Protein AF-A6J598-F1 (afdb_monomer_lite)

InterPro domains:
  IPR000270 PB1 domain [PF00564] (19-95)
  IPR000270 PB1 domain [SM00666] (18-97)
  IPR034851 Dual specificity mitogen-activated protein kinase kinase 5, PB1 domain [cd06395] (17-107)
  IPR053793 PB1-like domain [PS51745] (18-109)

Sequence (114 aa):
MLWLALGPFRAMENQVLVIRIKIPNSGAVDWTVHSGPQLLFRDVLDVIGQVLPEATTTAFEYEDEDGDRITVRSDEEMKAMLSYYYSTVMEQQVNGQLIEPLQIFPRVTADTVV

pLDDT: mean 84.17, std 17.58, range [38.91, 97.94]

Radius of gyration: 16.23 Å; chains: 1; bounding box: 45×32×52 Å

Foldseek 3Di:
DPPDPDPCVVVCQPDWAWEWEQDVPPGIDIDTDPDPDDDFPVNVLVVVCVVCVVFRFQWKFFQAPVGDTDIDRGRVVVVVLVVRLVVVQVVCVVVVHDRDHGYMYTDTDPPPDD

Organism: Rattus norvegicus (NCBI:txid10116)

Structure (mmCIF, N/CA/C/O backbone):
data_AF-A6J598-F1
#
_entry.id   AF-A6J598-F1
#
loop_
_atom_site.group_PDB
_atom_site.id
_atom_site.type_symbol
_atom_site.label_atom_id
_atom_site.label_alt_id
_atom_site.label_comp_id
_atom_site.label_asym_id
_atom_site.label_entity_id
_atom_site.label_seq_id
_atom_site.pdbx_PDB_ins_code
_atom_site.Cartn_x
_atom_site.Cartn_y
_atom_site.Cartn_z
_atom_site.occupancy
_atom_site.B_iso_or_equiv
_atom_site.auth_seq_id
_atom_site.auth_comp_id
_atom_site.auth_asym_id
_atom_site.auth_atom_id
_atom_site.pdbx_PDB_model_num
ATOM 1 N N . MET A 1 1 ? 26.183 17.528 -30.464 1.00 38.91 1 MET A N 1
ATOM 2 C CA . MET A 1 1 ? 25.605 16.246 -30.011 1.00 38.91 1 MET A CA 1
ATOM 3 C C . MET A 1 1 ? 24.907 16.501 -28.684 1.00 38.91 1 MET A C 1
ATOM 5 O O . MET A 1 1 ? 25.561 16.526 -27.654 1.00 38.91 1 MET A O 1
ATOM 9 N N . LEU A 1 2 ? 23.617 16.838 -28.737 1.00 45.91 2 LEU A N 1
ATOM 10 C CA . LEU A 1 2 ? 22.800 17.262 -27.596 1.00 45.91 2 LEU A CA 1
ATOM 11 C C . LEU A 1 2 ? 21.689 16.215 -27.403 1.00 45.91 2 LEU A C 1
ATOM 13 O O . LEU A 1 2 ? 20.615 16.365 -27.968 1.00 45.91 2 LEU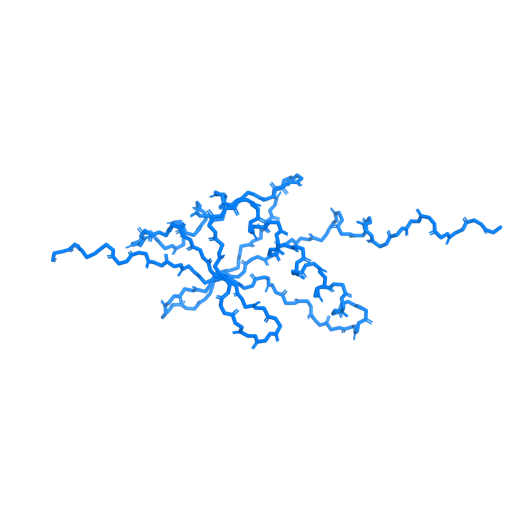 A O 1
ATOM 17 N N . TRP A 1 3 ? 21.985 15.113 -26.707 1.00 48.00 3 TRP A N 1
ATOM 18 C CA . TRP A 1 3 ? 21.060 13.976 -26.520 1.00 48.00 3 TRP A CA 1
ATOM 19 C C . TRP A 1 3 ? 21.167 13.360 -25.110 1.00 48.00 3 TRP A C 1
ATOM 21 O O . TRP A 1 3 ? 21.239 12.148 -24.971 1.00 48.00 3 TRP A O 1
ATOM 31 N N . LEU A 1 4 ? 21.218 14.171 -24.045 1.00 49.88 4 LEU A N 1
ATOM 32 C CA . LEU A 1 4 ? 21.243 13.647 -22.661 1.00 49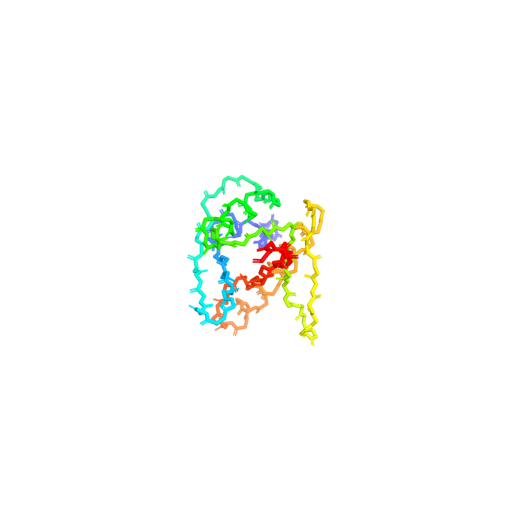.88 4 LEU A CA 1
ATOM 33 C C . LEU A 1 4 ? 20.321 14.388 -21.672 1.00 49.88 4 LEU A C 1
ATOM 35 O O . LEU A 1 4 ? 20.419 14.175 -20.472 1.00 49.88 4 LEU A O 1
ATOM 39 N N . ALA A 1 5 ? 19.404 15.240 -22.142 1.00 48.91 5 ALA A N 1
ATOM 40 C CA . ALA A 1 5 ? 18.544 16.048 -21.262 1.00 48.91 5 ALA A CA 1
ATOM 41 C C . ALA A 1 5 ? 17.094 15.536 -21.128 1.00 48.91 5 ALA A C 1
ATOM 43 O O . ALA A 1 5 ? 16.218 16.273 -20.686 1.00 48.91 5 ALA A O 1
ATOM 44 N N . LEU A 1 6 ? 16.818 14.288 -21.510 1.00 47.88 6 LEU A N 1
ATOM 45 C CA . LEU A 1 6 ? 15.541 13.623 -21.237 1.00 47.88 6 LEU A CA 1
ATOM 46 C C . LEU A 1 6 ? 15.836 12.447 -20.313 1.00 47.88 6 LEU A C 1
ATOM 48 O O . LEU A 1 6 ? 16.063 11.329 -20.763 1.00 47.88 6 LEU A O 1
ATOM 52 N N . GLY A 1 7 ? 15.934 12.744 -19.018 1.00 44.06 7 GLY A N 1
ATOM 53 C CA . GLY A 1 7 ? 16.099 11.719 -17.995 1.00 44.06 7 GLY A CA 1
ATOM 54 C C . GLY A 1 7 ? 14.944 10.702 -18.014 1.00 44.06 7 GLY A C 1
ATOM 55 O O . GLY A 1 7 ? 13.850 11.021 -18.493 1.00 44.06 7 GLY A O 1
ATOM 56 N N . PRO A 1 8 ? 15.159 9.500 -17.451 1.00 50.94 8 PRO A N 1
ATOM 57 C CA . PRO A 1 8 ? 14.169 8.416 -17.394 1.00 50.94 8 PRO A CA 1
ATOM 58 C C . PRO A 1 8 ? 12.860 8.807 -16.683 1.00 50.94 8 PRO A C 1
ATOM 60 O O . PRO A 1 8 ? 11.842 8.148 -16.862 1.00 50.94 8 PRO A O 1
ATOM 63 N N . PHE A 1 9 ? 12.842 9.933 -15.963 1.00 43.38 9 PHE A N 1
ATOM 64 C CA . PHE A 1 9 ? 11.675 10.486 -15.272 1.00 43.38 9 PHE A CA 1
ATOM 65 C C . PHE A 1 9 ? 10.433 10.689 -16.157 1.00 43.38 9 PHE A C 1
ATOM 67 O O . PHE A 1 9 ? 9.319 10.571 -15.658 1.00 43.38 9 PHE A O 1
ATOM 74 N N . ARG A 1 10 ? 10.588 10.949 -17.465 1.00 43.06 10 ARG A N 1
ATOM 75 C CA . ARG A 1 10 ? 9.438 11.080 -18.386 1.00 43.06 10 ARG A CA 1
ATOM 76 C C . ARG A 1 10 ? 8.811 9.747 -18.806 1.00 43.06 10 ARG A C 1
ATOM 78 O O . ARG A 1 10 ? 7.669 9.732 -19.248 1.00 43.06 10 ARG A O 1
ATOM 85 N N . ALA A 1 11 ? 9.528 8.629 -18.687 1.00 46.53 11 ALA A N 1
ATOM 86 C CA . ALA A 1 11 ? 8.993 7.318 -19.063 1.00 46.53 11 ALA A CA 1
ATOM 87 C C . ALA A 1 11 ? 7.963 6.793 -18.046 1.00 46.53 11 ALA A C 1
ATOM 89 O O . ALA A 1 11 ? 7.093 6.000 -18.404 1.00 46.53 11 ALA A O 1
ATOM 90 N N . MET A 1 12 ? 8.014 7.278 -16.803 1.00 52.44 12 MET A N 1
ATOM 91 C CA . MET A 1 12 ? 7.078 6.890 -15.748 1.00 52.44 12 MET A CA 1
ATOM 92 C C . MET A 1 12 ? 5.717 7.597 -15.822 1.00 52.44 12 MET A C 1
ATOM 94 O O . MET A 1 12 ? 4.790 7.151 -15.156 1.00 52.44 12 MET A O 1
ATOM 98 N N . GLU A 1 13 ? 5.543 8.635 -16.653 1.00 51.81 13 GLU A N 1
ATOM 99 C CA . GLU A 1 13 ? 4.239 9.312 -16.818 1.00 51.81 13 GLU A CA 1
ATOM 100 C C . GLU A 1 13 ? 3.149 8.388 -17.412 1.00 51.81 13 GLU A C 1
ATOM 102 O O . GLU A 1 13 ? 1.972 8.727 -17.365 1.00 51.81 13 GLU A O 1
ATOM 107 N N . ASN A 1 14 ? 3.519 7.211 -17.941 1.00 52.97 14 ASN A N 1
ATOM 108 C CA . ASN A 1 14 ? 2.595 6.220 -18.513 1.00 52.97 14 ASN A CA 1
ATOM 109 C C . ASN A 1 14 ? 2.637 4.840 -17.832 1.00 52.97 14 ASN A C 1
ATOM 111 O O . ASN A 1 14 ? 1.984 3.911 -18.315 1.00 52.97 14 ASN A O 1
ATOM 115 N N . GLN A 1 15 ? 3.393 4.658 -16.743 1.00 66.00 15 GLN A N 1
ATOM 116 C CA . GLN A 1 15 ? 3.343 3.386 -16.024 1.00 66.00 15 GLN A CA 1
ATOM 117 C C . GLN A 1 15 ? 2.124 3.341 -15.113 1.00 66.00 15 GLN A C 1
ATOM 119 O O . GLN A 1 15 ? 1.993 4.108 -14.165 1.00 66.00 15 GLN A O 1
ATOM 124 N N . VAL A 1 16 ? 1.238 2.396 -15.412 1.00 83.06 16 VAL A N 1
ATOM 125 C CA . VAL A 1 16 ? 0.078 2.096 -14.583 1.00 83.06 16 VAL A CA 1
ATOM 126 C C . VAL A 1 16 ? 0.566 1.535 -13.248 1.00 83.06 16 VAL A C 1
ATOM 128 O O . VAL A 1 16 ? 1.189 0.474 -13.204 1.00 83.06 16 VAL A O 1
ATOM 131 N N . LEU A 1 17 ? 0.281 2.247 -12.158 1.00 90.19 17 LEU A N 1
ATOM 132 C CA . LEU A 1 17 ? 0.521 1.752 -10.808 1.00 90.19 17 LEU A CA 1
ATOM 133 C C . LEU A 1 17 ? -0.539 0.698 -10.468 1.00 90.19 17 LEU A C 1
ATOM 135 O O . LEU A 1 17 ? -1.741 0.952 -10.559 1.00 90.19 17 LEU A O 1
ATOM 139 N N . VAL A 1 18 ? -0.085 -0.483 -10.056 1.00 93.94 18 VAL A N 1
ATOM 140 C CA . VAL A 1 18 ? -0.943 -1.545 -9.526 1.00 93.94 18 VAL A CA 1
ATOM 141 C C . VAL A 1 18 ? -0.583 -1.754 -8.064 1.00 93.94 18 VAL A C 1
ATOM 143 O O . VAL A 1 18 ? 0.571 -2.034 -7.744 1.00 93.94 18 VAL A O 1
ATOM 146 N N . ILE A 1 19 ? -1.575 -1.616 -7.187 1.00 95.81 19 ILE A N 1
ATOM 147 C CA . ILE A 1 19 ? -1.444 -1.842 -5.748 1.00 95.81 19 ILE A CA 1
ATOM 148 C C . ILE A 1 19 ? -2.117 -3.169 -5.409 1.00 95.81 19 ILE A C 1
ATOM 150 O O . ILE A 1 19 ? -3.307 -3.349 -5.654 1.00 95.81 19 ILE A O 1
ATOM 154 N N . ARG A 1 20 ? -1.363 -4.095 -4.824 1.00 97.50 20 ARG A N 1
ATOM 155 C CA . ARG A 1 20 ? -1.848 -5.395 -4.361 1.00 97.50 20 ARG A CA 1
ATOM 156 C C . ARG A 1 20 ? -2.164 -5.331 -2.873 1.00 97.50 20 ARG A C 1
ATOM 158 O O . ARG A 1 20 ? -1.265 -5.350 -2.034 1.00 97.50 20 ARG A O 1
ATOM 165 N N . ILE A 1 21 ? -3.447 -5.310 -2.545 1.00 97.19 21 ILE A N 1
ATOM 166 C CA . ILE A 1 21 ? -3.951 -5.282 -1.172 1.00 97.19 21 ILE A CA 1
ATOM 167 C C . ILE A 1 21 ? -4.007 -6.716 -0.648 1.00 97.19 21 ILE A C 1
ATOM 169 O O . ILE A 1 21 ? -4.776 -7.539 -1.150 1.00 97.19 21 ILE A O 1
ATOM 173 N N . LYS A 1 22 ? -3.191 -7.033 0.358 1.00 95.50 22 LYS A N 1
ATOM 174 C CA . LYS A 1 22 ? -3.156 -8.351 1.003 1.00 95.50 22 LYS A CA 1
ATOM 175 C C . LYS A 1 22 ? -4.269 -8.451 2.037 1.00 95.50 22 LYS A C 1
ATOM 177 O O . LYS A 1 22 ? -4.251 -7.757 3.047 1.00 95.50 22 LYS A O 1
ATOM 182 N N . ILE A 1 23 ? -5.232 -9.333 1.790 1.00 90.00 23 ILE A N 1
ATOM 183 C CA . ILE A 1 23 ? -6.371 -9.548 2.677 1.00 90.00 23 ILE A CA 1
ATOM 184 C C . ILE A 1 23 ? -6.026 -10.681 3.648 1.00 90.00 23 ILE A C 1
ATOM 186 O O . ILE A 1 23 ? -5.749 -11.800 3.195 1.00 90.00 23 ILE A O 1
ATOM 190 N N . PRO A 1 24 ? -6.086 -10.450 4.973 1.00 83.69 24 PRO A N 1
ATOM 191 C CA . PRO A 1 24 ? -5.883 -11.510 5.951 1.00 83.69 24 PRO A CA 1
ATOM 192 C C . PRO A 1 24 ? -6.787 -12.715 5.654 1.00 83.69 24 PRO A C 1
ATOM 194 O O . PRO A 1 24 ? -8.002 -12.581 5.515 1.00 83.69 24 PRO A O 1
ATOM 197 N N . ASN A 1 25 ? -6.187 -13.900 5.529 1.00 81.56 25 ASN A N 1
ATOM 198 C CA . ASN A 1 25 ? -6.871 -15.184 5.308 1.00 81.56 25 ASN A CA 1
ATOM 199 C C . ASN A 1 25 ? -7.713 -15.316 4.019 1.00 81.56 25 ASN A C 1
ATOM 201 O O . ASN A 1 25 ? -8.324 -16.364 3.825 1.00 81.56 25 ASN A O 1
ATOM 205 N N . SER A 1 26 ? -7.739 -14.311 3.134 1.00 83.00 26 SER A N 1
ATOM 206 C CA . SER A 1 26 ? -8.621 -14.304 1.947 1.00 83.00 26 SER A CA 1
ATOM 207 C C . SER A 1 26 ? -7.899 -14.025 0.623 1.00 83.00 26 SER A C 1
ATOM 209 O O . SER A 1 26 ? -8.539 -13.920 -0.419 1.00 83.00 26 SER A O 1
ATOM 211 N N . GLY A 1 27 ? -6.565 -13.931 0.635 1.00 91.31 27 GLY A N 1
ATOM 212 C CA . GLY A 1 27 ? -5.753 -13.751 -0.569 1.00 91.31 27 GLY A CA 1
ATOM 213 C C . GLY A 1 27 ? -5.349 -12.297 -0.805 1.00 91.31 27 GLY A C 1
ATOM 214 O O . GLY A 1 27 ? -4.878 -11.625 0.110 1.00 91.31 27 GLY A O 1
ATOM 215 N N . ALA A 1 28 ? -5.455 -11.827 -2.048 1.00 95.25 28 ALA A N 1
ATOM 216 C CA . ALA A 1 28 ? -5.073 -10.470 -2.420 1.00 95.25 28 ALA A CA 1
ATOM 217 C C . ALA A 1 28 ? -5.987 -9.904 -3.510 1.00 95.25 28 ALA A C 1
ATOM 219 O O . ALA A 1 28 ? -6.499 -10.654 -4.341 1.00 95.25 28 ALA A O 1
ATOM 220 N N . VAL A 1 29 ? -6.149 -8.583 -3.514 1.00 96.00 29 VAL A N 1
ATOM 221 C CA . VAL A 1 29 ? -6.883 -7.837 -4.542 1.00 96.00 29 VAL A CA 1
ATOM 222 C C . VAL A 1 29 ? -5.935 -6.849 -5.205 1.00 96.00 29 VAL A C 1
ATOM 224 O O . VAL A 1 29 ? -5.279 -6.069 -4.520 1.00 96.00 29 VAL A O 1
ATOM 227 N N . ASP A 1 30 ? -5.880 -6.879 -6.534 1.00 96.44 30 ASP A N 1
ATOM 228 C CA . ASP A 1 30 ? -5.071 -5.954 -7.325 1.00 96.44 30 ASP A CA 1
ATOM 229 C C . ASP A 1 30 ? -5.929 -4.758 -7.746 1.00 96.44 30 ASP A C 1
ATOM 231 O O . ASP A 1 30 ? -6.883 -4.888 -8.515 1.00 96.44 30 ASP A O 1
ATOM 235 N N . TRP A 1 31 ? -5.583 -3.581 -7.233 1.00 94.88 31 TRP A N 1
ATOM 236 C CA . TRP A 1 31 ? -6.187 -2.311 -7.598 1.00 94.88 31 TRP A CA 1
ATOM 237 C C . TRP A 1 31 ? -5.307 -1.584 -8.614 1.00 94.88 31 TRP A C 1
ATOM 239 O O . TRP A 1 31 ? -4.161 -1.227 -8.342 1.00 94.88 31 TRP A O 1
ATOM 249 N N . THR A 1 32 ? -5.855 -1.352 -9.803 1.00 93.06 32 THR A N 1
ATOM 250 C CA . THR A 1 32 ? -5.227 -0.509 -10.821 1.00 93.06 32 THR A CA 1
ATOM 251 C C . THR A 1 32 ? -5.521 0.961 -10.533 1.00 93.06 32 THR A C 1
ATOM 253 O O . THR A 1 32 ? -6.674 1.395 -10.566 1.00 93.06 32 THR A O 1
ATOM 256 N N . VAL A 1 33 ? -4.478 1.739 -10.249 1.00 90.12 33 VAL A N 1
ATOM 257 C CA . VAL A 1 33 ? -4.600 3.164 -9.937 1.00 90.12 33 VAL A CA 1
ATOM 258 C C . VAL A 1 33 ? -4.704 3.945 -11.246 1.00 90.12 33 VAL A C 1
ATOM 260 O O . VAL A 1 33 ? -3.766 3.995 -12.037 1.00 90.12 33 VAL A O 1
ATOM 263 N N . HIS A 1 34 ? -5.868 4.553 -11.472 1.00 80.06 34 HIS A N 1
ATOM 264 C CA . HIS A 1 34 ? -6.159 5.371 -12.657 1.00 80.06 34 HIS A CA 1
ATOM 265 C C . HIS A 1 34 ? -6.080 6.883 -12.390 1.00 80.06 34 HIS A C 1
ATOM 267 O O . HIS A 1 34 ? -6.359 7.681 -13.285 1.00 80.06 34 HIS A O 1
ATOM 273 N N . SER A 1 35 ? -5.771 7.285 -11.156 1.00 60.97 35 SER A N 1
ATOM 274 C CA . SER A 1 35 ? -5.829 8.681 -10.725 1.00 60.97 35 SER A CA 1
ATOM 275 C C . SER A 1 35 ? -4.794 9.556 -11.439 1.00 60.97 35 SER A C 1
ATOM 277 O O . SER A 1 35 ? -3.710 9.097 -11.790 1.00 60.97 35 SER A O 1
ATOM 279 N N . GLY A 1 36 ? -5.150 10.833 -11.634 1.00 59.19 36 GLY A N 1
ATOM 280 C CA . GLY A 1 36 ? -4.259 11.895 -12.114 1.00 59.19 36 GLY A CA 1
ATOM 281 C C . GLY A 1 36 ? -3.087 12.180 -11.154 1.00 59.19 36 GLY A C 1
ATOM 282 O O . GLY A 1 36 ? -2.755 11.337 -10.330 1.00 59.19 36 GLY A O 1
ATOM 283 N N . PRO A 1 37 ? -2.443 13.360 -11.214 1.00 57.94 37 PRO A N 1
ATOM 284 C CA . PRO A 1 37 ? -1.022 13.544 -10.878 1.00 57.94 37 PRO A CA 1
ATOM 285 C C . PRO A 1 37 ? -0.559 13.204 -9.445 1.00 57.94 37 PRO A C 1
ATOM 287 O O . PRO A 1 37 ? 0.643 13.258 -9.197 1.00 57.94 37 PRO A O 1
ATOM 290 N N . GLN A 1 38 ? -1.440 12.852 -8.502 1.00 77.75 38 GLN A N 1
ATOM 291 C CA . GLN A 1 38 ? -1.027 12.411 -7.171 1.00 77.75 38 GLN A CA 1
ATOM 292 C C . GLN A 1 38 ? -2.047 11.458 -6.526 1.00 77.75 38 GLN A C 1
ATOM 294 O O . GLN A 1 38 ? -3.206 11.820 -6.348 1.00 77.75 38 GLN A O 1
ATOM 299 N N . LEU A 1 39 ? -1.596 10.258 -6.146 1.00 89.75 39 LEU A N 1
ATOM 300 C CA . LEU A 1 39 ? -2.337 9.329 -5.287 1.00 89.75 39 LEU A CA 1
ATOM 301 C C . LEU A 1 39 ? -2.228 9.797 -3.829 1.00 89.75 39 LEU A C 1
ATOM 303 O O . LEU A 1 39 ? -1.111 9.972 -3.332 1.00 89.75 39 LEU A O 1
ATOM 307 N N . LEU A 1 40 ? -3.361 9.991 -3.152 1.00 93.56 40 LEU A N 1
ATOM 308 C CA . LEU A 1 40 ? -3.398 10.425 -1.754 1.00 93.56 40 LEU A CA 1
ATOM 309 C C . LEU A 1 40 ? -3.512 9.235 -0.800 1.00 93.56 40 LEU A C 1
ATOM 311 O O . LEU A 1 40 ? -4.039 8.176 -1.147 1.00 93.56 40 LEU A O 1
ATOM 315 N N . PHE A 1 41 ? -3.075 9.429 0.445 1.00 96.00 41 PHE A N 1
ATOM 316 C CA . PHE A 1 41 ? -3.224 8.432 1.510 1.00 96.00 41 PHE A CA 1
ATOM 317 C C . PHE A 1 41 ? -4.690 8.033 1.711 1.00 96.00 41 PHE A C 1
ATOM 319 O O . PHE A 1 41 ? -5.013 6.853 1.868 1.00 96.00 41 PHE A O 1
ATOM 326 N N . ARG A 1 42 ? -5.592 9.021 1.665 1.00 94.94 42 ARG A N 1
ATOM 327 C CA . ARG A 1 42 ? -7.022 8.793 1.868 1.00 94.94 42 ARG A CA 1
ATOM 328 C C . ARG A 1 42 ? -7.640 7.919 0.777 1.00 94.94 42 ARG A C 1
ATOM 330 O O . ARG A 1 42 ? -8.447 7.059 1.115 1.00 94.94 42 ARG A O 1
ATOM 337 N N . ASP A 1 43 ? -7.212 8.079 -0.475 1.00 94.12 43 ASP A N 1
ATOM 338 C CA . ASP A 1 43 ? -7.709 7.275 -1.598 1.00 94.12 43 ASP A CA 1
ATOM 339 C C . ASP A 1 43 ? -7.440 5.783 -1.360 1.00 94.12 43 ASP A C 1
ATOM 341 O O . ASP A 1 43 ? -8.305 4.938 -1.587 1.00 94.12 43 ASP A O 1
ATOM 345 N N . VAL A 1 44 ? -6.251 5.455 -0.840 1.00 95.38 44 VAL A N 1
ATOM 346 C CA . VAL A 1 44 ? -5.881 4.074 -0.508 1.00 95.38 44 VAL A CA 1
ATOM 347 C C . VAL A 1 44 ? -6.761 3.529 0.617 1.00 95.38 44 VAL A C 1
ATOM 349 O O . VAL A 1 44 ? -7.256 2.409 0.508 1.00 95.38 44 VAL A O 1
ATOM 352 N N . LEU A 1 45 ? -7.006 4.310 1.676 1.00 95.62 45 LEU A N 1
ATOM 353 C CA . LEU A 1 45 ? -7.904 3.892 2.759 1.00 95.62 45 LEU A CA 1
ATOM 354 C C . LEU A 1 45 ? -9.339 3.660 2.272 1.00 95.62 45 LEU A C 1
ATOM 356 O O . LEU A 1 45 ? -9.966 2.690 2.693 1.00 95.62 45 LEU A O 1
ATOM 360 N N . ASP A 1 46 ? -9.851 4.511 1.382 1.00 94.69 46 ASP A N 1
ATOM 361 C CA . ASP A 1 46 ? -11.208 4.379 0.846 1.00 94.69 46 ASP A CA 1
ATOM 362 C C . ASP A 1 46 ? -11.354 3.118 -0.025 1.00 94.69 46 ASP A C 1
ATOM 364 O O . ASP A 1 46 ? -12.403 2.468 0.005 1.00 94.69 46 ASP A O 1
ATOM 368 N N . VAL A 1 47 ? -10.308 2.719 -0.759 1.00 95.38 47 VAL A N 1
ATOM 369 C CA . VAL A 1 47 ? -10.289 1.440 -1.490 1.00 95.38 47 VAL A CA 1
ATOM 370 C C . VAL A 1 47 ? -10.145 0.257 -0.539 1.00 95.38 47 VAL A C 1
ATOM 372 O O . VAL A 1 47 ? -10.872 -0.726 -0.682 1.00 95.38 47 VAL A O 1
ATOM 375 N N . ILE A 1 48 ? -9.267 0.340 0.466 1.00 95.12 48 ILE A N 1
ATOM 376 C CA . ILE A 1 48 ? -9.150 -0.718 1.478 1.00 95.12 48 ILE A CA 1
ATOM 377 C C . ILE A 1 48 ? -10.493 -0.932 2.182 1.00 95.12 48 ILE A C 1
ATOM 379 O O . ILE A 1 48 ? -10.896 -2.078 2.342 1.00 95.12 48 ILE A O 1
ATOM 383 N N . GLY A 1 49 ? -11.218 0.129 2.543 1.00 93.50 49 GLY A N 1
ATOM 384 C CA . GLY A 1 49 ? -12.536 0.020 3.177 1.00 93.50 49 GLY A CA 1
ATOM 385 C C . GLY A 1 49 ? -13.594 -0.659 2.299 1.00 93.50 49 GLY A C 1
ATOM 386 O O . GLY A 1 49 ? -14.507 -1.289 2.820 1.00 93.50 49 GLY A O 1
ATOM 387 N N . GLN A 1 50 ? -13.462 -0.595 0.971 1.00 93.38 50 GLN A N 1
ATOM 388 C CA . GLN A 1 50 ? -14.321 -1.348 0.046 1.00 93.38 50 GLN A CA 1
ATOM 389 C C . GLN A 1 50 ? -13.935 -2.830 -0.027 1.00 93.38 50 GLN A C 1
ATOM 391 O O . GLN A 1 50 ? -14.801 -3.687 -0.189 1.00 93.38 50 GLN A O 1
ATOM 396 N N . VAL A 1 51 ? -12.639 -3.133 0.083 1.00 92.38 51 VAL A N 1
ATOM 397 C CA . VAL A 1 51 ? -12.099 -4.503 0.047 1.00 92.38 51 VAL A CA 1
ATOM 398 C C . VAL A 1 51 ? -12.287 -5.228 1.386 1.00 92.38 51 VAL A C 1
ATOM 400 O O . VAL A 1 51 ? -12.484 -6.441 1.415 1.00 92.38 51 VAL A O 1
ATOM 403 N N . LEU A 1 52 ? -12.246 -4.488 2.492 1.00 90.94 52 LEU A N 1
ATOM 404 C CA . LEU A 1 52 ? -12.390 -4.955 3.868 1.00 90.94 52 LEU A CA 1
ATOM 405 C C . LEU A 1 52 ? -13.540 -4.205 4.573 1.00 90.94 52 LEU A C 1
ATOM 407 O O . LEU A 1 52 ? -13.289 -3.458 5.516 1.00 90.94 52 LEU A O 1
ATOM 411 N N . PRO A 1 53 ? -14.804 -4.399 4.152 1.00 89.19 53 PRO A N 1
ATOM 412 C CA . PRO A 1 53 ? -15.939 -3.648 4.700 1.00 89.19 53 PRO A CA 1
ATOM 413 C C . PRO A 1 53 ? -16.226 -3.965 6.175 1.00 89.19 53 PRO A C 1
ATOM 415 O O . PRO A 1 53 ? -16.755 -3.125 6.895 1.00 89.19 53 PRO A O 1
ATOM 418 N N . GLU A 1 54 ? -15.840 -5.157 6.635 1.00 87.31 54 GLU A N 1
ATOM 419 C CA . GLU A 1 54 ? -16.043 -5.626 8.013 1.00 87.31 54 GLU A CA 1
ATOM 420 C C . GLU A 1 54 ? -14.960 -5.129 8.990 1.00 87.31 54 GLU A C 1
ATOM 422 O O . GLU A 1 54 ? -14.958 -5.505 10.160 1.00 87.31 54 GLU A O 1
ATOM 427 N N . ALA A 1 55 ? -13.997 -4.332 8.518 1.00 85.44 55 ALA A N 1
ATOM 428 C CA . ALA A 1 55 ? -12.849 -3.910 9.306 1.00 85.44 55 ALA A CA 1
ATOM 429 C C . ALA A 1 55 ? -12.542 -2.423 9.120 1.00 85.44 55 ALA A C 1
ATOM 431 O O . ALA A 1 55 ? -12.318 -1.936 8.011 1.00 85.44 55 ALA A O 1
ATOM 432 N N . THR A 1 56 ? -12.414 -1.703 10.232 1.00 88.38 56 THR A N 1
ATOM 433 C CA . THR A 1 56 ? -11.892 -0.338 10.207 1.00 88.38 56 THR A CA 1
ATOM 434 C C . THR A 1 56 ? -10.388 -0.375 9.929 1.00 88.38 56 THR A C 1
ATOM 436 O O . THR A 1 56 ? -9.615 -0.969 10.684 1.00 88.38 56 THR A O 1
ATOM 439 N N . THR A 1 57 ? -9.950 0.277 8.849 1.00 91.94 57 THR A N 1
ATOM 440 C CA . THR A 1 57 ? -8.525 0.456 8.534 1.00 91.94 57 THR A CA 1
ATOM 441 C C . THR A 1 57 ? -8.160 1.933 8.617 1.00 91.94 57 THR A C 1
ATOM 443 O O . THR A 1 57 ? -8.732 2.765 7.918 1.00 91.94 57 THR A O 1
ATOM 446 N N . THR A 1 58 ? -7.191 2.264 9.472 1.00 94.44 58 THR A N 1
ATOM 447 C CA . THR A 1 58 ? -6.697 3.645 9.663 1.00 94.44 58 THR A CA 1
ATOM 448 C C . THR A 1 58 ? -5.255 3.841 9.198 1.00 94.44 58 THR A C 1
ATOM 450 O O . THR A 1 58 ? -4.760 4.964 9.176 1.00 94.44 58 THR A O 1
ATOM 453 N N . ALA A 1 59 ? -4.576 2.754 8.839 1.00 96.38 59 ALA A N 1
ATOM 454 C CA . ALA A 1 59 ? -3.209 2.725 8.342 1.00 96.38 59 ALA A CA 1
ATOM 455 C C . ALA A 1 59 ? -2.990 1.433 7.546 1.00 96.38 59 ALA A C 1
ATOM 457 O O . ALA A 1 59 ? -3.763 0.481 7.661 1.00 96.38 59 ALA A O 1
ATOM 458 N N . PHE A 1 60 ? -1.911 1.362 6.786 1.00 97.44 60 PHE A N 1
ATOM 459 C CA . PHE A 1 60 ? -1.471 0.130 6.131 1.00 97.44 60 PHE A CA 1
ATOM 460 C C . PHE A 1 60 ? 0.051 0.065 6.135 1.00 97.44 60 PHE A C 1
ATOM 462 O O . PHE A 1 60 ? 0.715 1.037 6.485 1.00 97.44 60 PHE A O 1
ATOM 469 N N . GLU A 1 61 ? 0.598 -1.092 5.801 1.00 97.94 61 GLU A N 1
ATOM 470 C CA . GLU A 1 61 ? 2.036 -1.341 5.772 1.00 97.94 61 GLU A CA 1
ATOM 471 C C . GLU A 1 61 ? 2.486 -1.767 4.375 1.00 97.94 61 GLU A C 1
ATOM 473 O O . GLU A 1 61 ? 1.686 -2.305 3.610 1.00 97.94 61 GLU A O 1
ATOM 478 N N . TYR A 1 62 ? 3.762 -1.559 4.065 1.00 97.69 62 TYR A N 1
ATOM 479 C CA . TYR A 1 62 ? 4.466 -2.163 2.930 1.00 97.69 62 TYR A CA 1
ATOM 480 C C . TYR A 1 62 ? 5.754 -2.836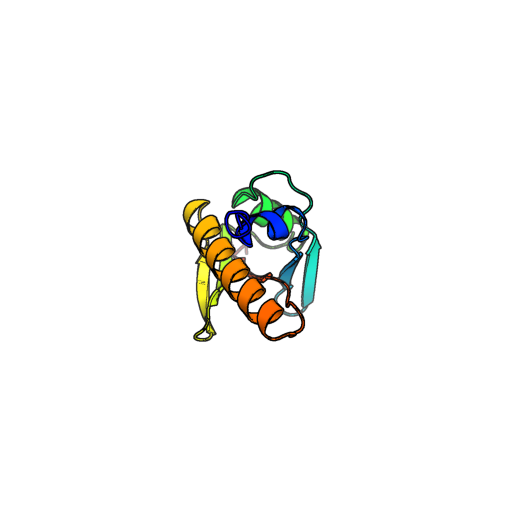 3.429 1.00 97.69 62 TYR A C 1
ATOM 482 O O . TYR A 1 62 ? 6.138 -2.634 4.581 1.00 97.69 62 TYR A O 1
ATOM 490 N N . GLU A 1 63 ? 6.363 -3.684 2.600 1.00 96.81 63 GLU A N 1
ATOM 491 C CA . GLU A 1 63 ? 7.690 -4.263 2.871 1.00 96.81 63 GLU A CA 1
ATOM 492 C C . GLU A 1 63 ? 8.755 -3.413 2.185 1.00 96.81 63 GLU A C 1
ATOM 494 O O . GLU A 1 63 ? 8.582 -3.045 1.019 1.00 96.81 63 GLU A O 1
ATOM 499 N N . ASP A 1 64 ? 9.823 -3.088 2.906 1.00 94.06 64 ASP A N 1
ATOM 500 C CA . ASP A 1 64 ? 11.023 -2.488 2.328 1.00 94.06 64 ASP A CA 1
ATOM 501 C C . ASP A 1 64 ? 12.016 -3.558 1.824 1.00 94.06 64 ASP A C 1
ATOM 503 O O . ASP A 1 64 ? 11.674 -4.733 1.672 1.00 94.06 64 ASP A O 1
ATOM 507 N N . GLU A 1 65 ? 13.249 -3.147 1.512 1.00 91.25 65 GLU A N 1
ATOM 508 C CA . GLU A 1 65 ? 14.287 -4.036 0.971 1.00 91.25 65 GLU A CA 1
ATOM 509 C C . GLU A 1 65 ? 14.787 -5.096 1.963 1.00 91.25 65 GLU A C 1
ATOM 511 O O . GLU A 1 65 ? 15.226 -6.167 1.538 1.00 91.25 65 GLU A O 1
ATOM 516 N N . ASP A 1 66 ? 14.671 -4.826 3.264 1.00 94.69 66 ASP A N 1
ATOM 517 C CA . ASP A 1 66 ? 15.053 -5.745 4.337 1.00 94.69 66 ASP A CA 1
ATOM 518 C C . ASP A 1 66 ? 13.887 -6.675 4.736 1.00 94.69 66 ASP A C 1
ATOM 520 O O . ASP A 1 66 ? 14.069 -7.635 5.494 1.00 94.69 66 ASP A O 1
ATOM 524 N N . GLY A 1 67 ? 12.692 -6.437 4.181 1.00 93.19 67 GLY A N 1
ATOM 525 C CA . GLY A 1 67 ? 11.460 -7.157 4.502 1.00 93.19 67 GLY A CA 1
ATOM 526 C C . GLY A 1 67 ? 10.740 -6.611 5.738 1.00 93.19 67 GLY A C 1
ATOM 527 O O . GLY A 1 67 ? 9.843 -7.278 6.269 1.00 93.19 67 GLY A O 1
ATOM 528 N N . ASP A 1 68 ? 11.102 -5.411 6.198 1.00 96.50 68 ASP A N 1
ATOM 529 C CA . ASP A 1 68 ? 10.493 -4.774 7.358 1.00 96.50 68 ASP A CA 1
ATOM 530 C C . ASP A 1 68 ? 9.134 -4.154 7.008 1.00 96.50 68 ASP A C 1
ATOM 532 O O . ASP A 1 68 ? 8.907 -3.581 5.941 1.00 96.50 68 ASP A O 1
ATOM 536 N N . ARG A 1 69 ? 8.186 -4.269 7.948 1.00 96.00 69 ARG A N 1
ATOM 537 C CA . ARG A 1 69 ? 6.836 -3.703 7.826 1.00 96.00 69 ARG A CA 1
ATOM 538 C C . ARG A 1 69 ? 6.860 -2.207 8.126 1.00 96.00 69 ARG A C 1
ATOM 540 O O . ARG A 1 69 ? 6.790 -1.803 9.289 1.00 96.00 69 ARG A O 1
ATOM 547 N N . ILE A 1 70 ? 6.870 -1.377 7.089 1.00 97.69 70 ILE A N 1
ATOM 548 C CA . ILE A 1 70 ? 6.829 0.081 7.236 1.00 97.69 70 ILE A CA 1
ATOM 549 C C . ILE A 1 70 ? 5.382 0.570 7.191 1.00 97.69 70 ILE A C 1
ATOM 551 O O . ILE A 1 70 ? 4.670 0.358 6.212 1.00 97.69 70 ILE A O 1
ATOM 555 N N . THR A 1 71 ? 4.928 1.231 8.260 1.00 97.56 71 THR A N 1
ATOM 556 C CA . THR A 1 71 ? 3.556 1.758 8.350 1.00 97.56 71 THR A CA 1
ATOM 557 C C . THR A 1 71 ? 3.410 3.100 7.627 1.00 97.56 71 THR A C 1
ATOM 559 O O . THR A 1 71 ? 4.232 3.993 7.795 1.00 97.56 71 THR A O 1
ATOM 562 N N . VAL A 1 72 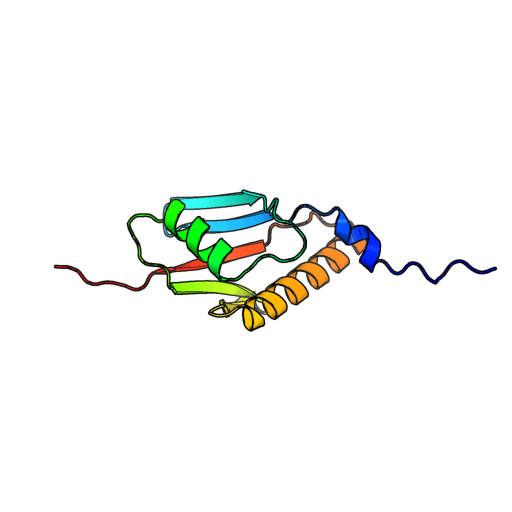? 2.299 3.271 6.912 1.00 97.94 72 VAL A N 1
ATOM 563 C CA . VAL A 1 72 ? 1.859 4.511 6.266 1.00 97.94 72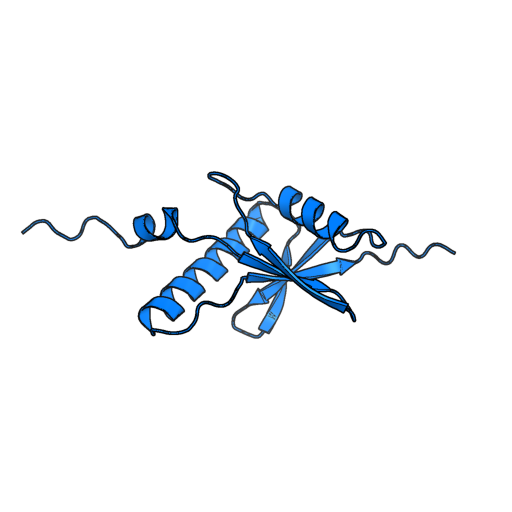 VAL A CA 1
ATOM 564 C C . VAL A 1 72 ? 0.586 5.022 6.949 1.00 97.94 72 VAL A C 1
ATOM 566 O O . VAL A 1 72 ? -0.407 4.296 7.073 1.00 97.94 72 VAL A O 1
ATOM 569 N N . ARG A 1 73 ? 0.618 6.278 7.406 1.00 97.44 73 ARG A N 1
ATOM 570 C CA . ARG A 1 73 ? -0.465 6.981 8.121 1.00 97.44 73 ARG A CA 1
ATOM 571 C C . ARG A 1 73 ? -0.750 8.383 7.563 1.00 97.44 73 ARG A C 1
ATOM 573 O O . ARG A 1 73 ? -1.613 9.080 8.098 1.00 97.44 73 ARG A O 1
ATOM 580 N N . SER A 1 74 ? -0.015 8.824 6.543 1.00 97.06 74 SER A N 1
ATOM 581 C CA . SER A 1 74 ? -0.051 10.195 6.026 1.00 97.06 74 SER A CA 1
ATOM 582 C C . SER A 1 74 ? 0.376 10.286 4.558 1.00 97.06 74 SER A C 1
ATOM 584 O O . SER A 1 74 ? 1.003 9.377 4.011 1.00 97.06 74 SER A O 1
ATOM 586 N N . ASP A 1 75 ? 0.084 11.423 3.918 1.00 96.00 75 ASP A N 1
ATOM 587 C CA . ASP A 1 75 ? 0.529 11.710 2.547 1.00 96.00 75 ASP A CA 1
ATOM 588 C C . ASP A 1 75 ? 2.056 11.851 2.417 1.00 96.00 75 ASP A C 1
ATOM 590 O O . ASP A 1 75 ? 2.612 11.670 1.334 1.00 96.00 75 ASP A O 1
ATOM 594 N N . GLU A 1 76 ? 2.755 12.184 3.503 1.00 96.31 76 GLU A N 1
ATOM 595 C CA . GLU A 1 76 ? 4.218 12.240 3.516 1.00 96.31 76 GLU A CA 1
ATOM 596 C C . GLU A 1 76 ? 4.819 10.832 3.453 1.00 96.31 76 GLU A C 1
ATOM 598 O O . GLU A 1 76 ? 5.658 10.551 2.596 1.00 96.31 76 GLU A O 1
ATOM 603 N N . GLU A 1 77 ? 4.310 9.914 4.275 1.00 97.19 77 GLU A N 1
ATOM 604 C CA . GLU A 1 77 ? 4.710 8.503 4.245 1.00 97.19 77 GLU A CA 1
ATOM 605 C C . GLU A 1 77 ? 4.289 7.825 2.930 1.00 97.19 77 GLU A C 1
ATOM 607 O O . GLU A 1 77 ? 5.023 6.986 2.410 1.00 97.19 77 GLU A O 1
ATOM 612 N N . MET A 1 78 ? 3.167 8.239 2.326 1.00 95.19 78 MET A N 1
ATOM 613 C CA . MET A 1 78 ? 2.786 7.816 0.972 1.00 95.19 78 MET A CA 1
ATOM 614 C C . MET A 1 78 ? 3.833 8.190 -0.071 1.00 95.19 78 MET A C 1
ATOM 616 O O . MET A 1 78 ? 4.189 7.367 -0.913 1.00 95.19 78 MET A O 1
ATOM 620 N N . LYS A 1 79 ? 4.341 9.428 -0.032 1.00 93.12 79 LYS A N 1
ATOM 621 C CA . LYS A 1 79 ? 5.396 9.866 -0.955 1.00 93.12 79 LYS A CA 1
ATOM 622 C C . LYS A 1 79 ? 6.667 9.051 -0.762 1.00 93.12 79 LYS A C 1
ATOM 624 O O . LYS A 1 79 ? 7.291 8.695 -1.760 1.00 93.12 79 LYS A O 1
ATOM 629 N N . ALA A 1 80 ? 7.030 8.742 0.483 1.00 94.31 80 ALA A N 1
ATOM 630 C CA . ALA A 1 80 ? 8.179 7.893 0.780 1.00 94.31 80 ALA A CA 1
ATOM 631 C C . ALA A 1 80 ? 7.994 6.479 0.199 1.00 94.31 80 ALA A C 1
ATOM 633 O O . ALA A 1 80 ? 8.842 6.028 -0.569 1.00 94.31 80 ALA A O 1
ATOM 634 N N . MET A 1 81 ? 6.847 5.841 0.457 1.00 95.69 81 MET A N 1
ATOM 635 C CA . MET A 1 81 ? 6.510 4.516 -0.079 1.00 95.69 81 MET A CA 1
ATOM 636 C C . MET A 1 81 ? 6.525 4.486 -1.614 1.00 95.69 81 MET A C 1
ATOM 638 O O . MET A 1 81 ? 7.113 3.591 -2.216 1.00 95.69 81 MET A O 1
ATOM 642 N N . LEU A 1 82 ? 5.901 5.472 -2.268 1.00 93.12 82 LEU A N 1
ATOM 643 C CA . LEU A 1 82 ? 5.877 5.549 -3.731 1.00 93.12 82 LEU A CA 1
ATOM 644 C C . LEU A 1 82 ? 7.276 5.793 -4.309 1.00 93.12 82 LEU A C 1
ATOM 646 O O . LEU A 1 82 ? 7.626 5.198 -5.323 1.00 93.12 82 LEU A O 1
ATOM 650 N N . SER A 1 83 ? 8.088 6.636 -3.664 1.00 92.50 83 SER A N 1
ATOM 651 C CA . SER A 1 83 ? 9.468 6.899 -4.099 1.00 92.50 83 SER A CA 1
ATOM 652 C C . SER A 1 83 ? 10.338 5.645 -4.010 1.00 92.50 83 SER A C 1
ATOM 654 O O . SER A 1 83 ? 11.109 5.374 -4.933 1.00 92.50 83 SER A O 1
ATOM 656 N N . TYR A 1 84 ? 10.176 4.864 -2.937 1.00 94.25 84 TYR A N 1
ATOM 657 C CA . TYR A 1 84 ? 10.802 3.552 -2.790 1.00 94.25 84 TYR A CA 1
ATOM 658 C C . TYR A 1 84 ? 10.363 2.609 -3.917 1.00 94.25 84 TYR A C 1
ATOM 660 O O . TYR A 1 84 ? 11.199 2.180 -4.710 1.00 94.25 84 TYR A O 1
ATOM 668 N N . TYR A 1 85 ? 9.052 2.396 -4.076 1.00 93.31 85 TYR A N 1
ATOM 669 C CA . TYR A 1 85 ? 8.501 1.498 -5.094 1.00 93.31 85 TYR A CA 1
ATOM 670 C C . TYR A 1 85 ? 9.003 1.834 -6.499 1.00 93.31 85 TYR A C 1
ATOM 672 O O . TYR A 1 85 ? 9.467 0.961 -7.226 1.00 93.31 85 TYR A O 1
ATOM 680 N N . TYR A 1 86 ? 8.959 3.108 -6.891 1.00 91.38 86 TYR A N 1
ATOM 681 C CA . TYR A 1 86 ? 9.415 3.511 -8.215 1.00 91.38 86 TYR A CA 1
ATOM 682 C C . TYR A 1 86 ? 10.916 3.319 -8.429 1.00 91.38 86 TYR A C 1
ATOM 684 O O . TYR A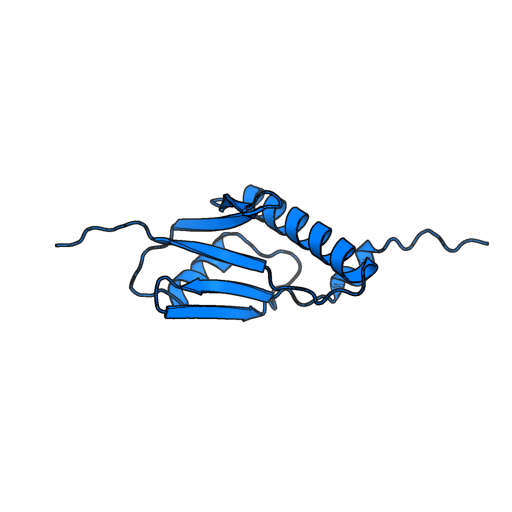 1 86 ? 11.325 2.985 -9.541 1.00 91.38 86 TYR A O 1
ATOM 692 N N . SER A 1 87 ? 11.729 3.489 -7.385 1.00 90.94 87 SER A N 1
ATOM 693 C CA . SER A 1 87 ? 13.162 3.190 -7.461 1.00 90.94 87 SER A CA 1
ATOM 694 C C . SER A 1 87 ? 13.383 1.697 -7.722 1.00 90.94 87 SER A C 1
ATOM 696 O O . SER A 1 87 ? 14.087 1.344 -8.668 1.00 90.94 87 SER A O 1
ATOM 698 N N . THR A 1 88 ? 12.674 0.829 -6.994 1.00 91.25 88 THR A N 1
ATOM 699 C CA . THR A 1 88 ? 12.697 -0.627 -7.207 1.00 91.25 88 THR A CA 1
ATOM 700 C C . THR A 1 88 ? 12.226 -1.014 -8.612 1.00 91.25 88 THR A C 1
ATOM 702 O O . THR A 1 88 ? 12.865 -1.826 -9.279 1.00 91.25 88 THR A O 1
ATOM 705 N N . VAL A 1 89 ? 11.144 -0.405 -9.112 1.00 90.44 89 VAL A N 1
ATOM 706 C CA . VAL A 1 89 ? 10.640 -0.650 -10.475 1.00 90.44 89 VAL A CA 1
ATOM 707 C C . VAL A 1 89 ? 11.690 -0.286 -11.524 1.00 90.44 89 VAL A C 1
ATOM 709 O O . VAL A 1 89 ? 11.887 -1.050 -12.470 1.00 90.44 89 VAL A O 1
ATOM 712 N N . MET A 1 90 ? 12.379 0.850 -11.376 1.00 90.00 90 MET A N 1
ATOM 713 C CA . MET A 1 90 ? 13.437 1.236 -12.315 1.00 90.00 90 MET A CA 1
ATOM 714 C C . MET A 1 90 ? 14.578 0.213 -12.338 1.00 90.00 90 MET A C 1
ATOM 716 O O . MET A 1 90 ? 15.048 -0.151 -13.416 1.00 90.00 90 MET A O 1
ATOM 720 N N . GLU A 1 91 ? 15.002 -0.291 -11.180 1.00 91.00 91 GLU A N 1
ATOM 721 C CA . GLU A 1 91 ? 16.034 -1.331 -11.099 1.00 91.00 91 GLU A CA 1
ATOM 722 C C . GLU A 1 91 ? 15.581 -2.640 -11.756 1.00 91.00 91 GLU A C 1
ATOM 724 O O . GLU A 1 91 ? 16.310 -3.209 -12.574 1.00 91.00 91 GLU A O 1
ATOM 729 N N . GLN A 1 92 ? 14.352 -3.083 -11.478 1.00 89.56 92 GLN A N 1
ATOM 730 C CA . GLN A 1 92 ? 13.769 -4.275 -12.097 1.00 89.56 92 GLN A CA 1
ATOM 731 C C . GLN A 1 92 ? 13.693 -4.140 -13.626 1.00 89.56 92 GLN A C 1
ATOM 733 O O . GLN A 1 92 ? 14.043 -5.078 -14.344 1.00 89.56 92 GLN A O 1
ATOM 738 N N . GLN A 1 93 ? 13.311 -2.966 -14.143 1.00 88.38 93 GLN A N 1
ATOM 739 C CA . GLN A 1 93 ? 13.283 -2.695 -15.585 1.00 88.38 93 GLN A CA 1
ATOM 740 C C . GLN A 1 93 ? 14.669 -2.783 -16.222 1.00 88.38 93 GLN A C 1
ATOM 742 O O . GLN A 1 93 ? 14.823 -3.427 -17.262 1.00 88.38 93 GLN A O 1
ATOM 747 N N . VAL A 1 94 ? 15.675 -2.155 -15.607 1.00 91.75 94 VAL A N 1
ATOM 748 C CA . VAL A 1 94 ? 17.064 -2.193 -16.095 1.00 91.75 94 VAL A CA 1
ATOM 749 C C . VAL A 1 94 ? 17.594 -3.628 -16.113 1.00 91.75 94 VAL A C 1
ATOM 751 O O . VAL A 1 94 ? 18.298 -4.013 -17.047 1.00 91.75 94 VAL A O 1
ATOM 754 N N . ASN A 1 95 ? 17.195 -4.437 -15.134 1.00 92.44 95 ASN A N 1
ATOM 755 C CA . ASN A 1 95 ? 17.580 -5.841 -15.022 1.00 92.44 95 ASN A CA 1
ATOM 756 C C . ASN A 1 95 ? 16.727 -6.793 -15.887 1.00 92.44 95 ASN A C 1
ATOM 758 O O . ASN A 1 95 ? 16.968 -8.001 -15.875 1.00 92.44 95 ASN A O 1
ATOM 762 N N . GLY A 1 96 ? 15.734 -6.287 -16.631 1.00 91.38 96 GLY A N 1
ATOM 763 C CA . GLY A 1 96 ? 14.823 -7.105 -17.441 1.00 91.38 96 GLY A CA 1
ATOM 764 C C . GLY A 1 96 ? 13.931 -8.041 -16.617 1.00 91.38 96 GLY A C 1
ATOM 765 O O . GLY A 1 96 ? 13.494 -9.079 -17.117 1.00 91.38 96 GLY A O 1
ATOM 766 N N . GLN A 1 97 ? 13.696 -7.705 -15.349 1.00 92.06 97 GLN A N 1
ATOM 767 C CA . GLN A 1 97 ? 12.857 -8.462 -14.428 1.00 92.06 97 GLN A CA 1
ATOM 768 C C . GLN A 1 97 ? 11.376 -8.117 -14.620 1.00 92.06 97 GLN A C 1
ATOM 770 O O . GLN A 1 97 ? 11.012 -7.054 -15.129 1.00 92.06 97 GLN A O 1
ATOM 775 N N . LEU A 1 98 ? 10.507 -9.040 -14.206 1.00 90.31 98 LEU A N 1
ATOM 776 C CA . LEU A 1 98 ? 9.075 -8.779 -14.139 1.00 90.31 98 LEU A CA 1
ATOM 777 C C . LEU A 1 98 ? 8.806 -7.730 -13.056 1.00 90.31 98 LEU A C 1
ATOM 779 O O . LEU A 1 98 ? 9.279 -7.879 -11.934 1.00 90.31 98 LEU A O 1
ATOM 783 N N . ILE A 1 99 ? 8.019 -6.708 -13.393 1.00 90.56 99 ILE A N 1
ATOM 784 C CA . ILE A 1 99 ? 7.619 -5.677 -12.436 1.00 90.56 99 ILE A CA 1
ATOM 785 C C . ILE A 1 99 ? 6.527 -6.224 -11.530 1.00 90.56 99 ILE A C 1
ATOM 787 O O . ILE A 1 99 ? 5.449 -6.601 -11.999 1.00 90.56 99 ILE A O 1
ATOM 791 N N . GLU A 1 100 ? 6.809 -6.261 -10.235 1.00 92.56 100 GLU A N 1
ATOM 792 C CA . GLU A 1 100 ? 5.840 -6.687 -9.234 1.00 92.56 100 GLU A CA 1
ATOM 793 C C . GLU A 1 100 ? 4.946 -5.519 -8.797 1.00 92.56 100 GLU A C 1
ATOM 795 O O . GLU A 1 100 ? 5.405 -4.379 -8.743 1.00 92.56 100 GLU A O 1
ATOM 800 N N . PRO A 1 101 ? 3.661 -5.767 -8.482 1.00 94.75 101 PRO A N 1
ATOM 801 C CA . PRO A 1 101 ? 2.778 -4.726 -7.971 1.00 94.75 101 PRO A CA 1
ATOM 802 C C . PRO A 1 101 ? 3.192 -4.295 -6.562 1.00 94.75 101 PRO A C 1
ATOM 804 O O . PRO A 1 101 ? 3.670 -5.112 -5.771 1.00 94.75 101 PRO A O 1
ATOM 807 N N . LEU A 1 102 ? 2.913 -3.036 -6.216 1.00 95.50 102 LEU A N 1
ATOM 808 C CA . LEU A 1 102 ? 3.142 -2.502 -4.875 1.00 95.50 102 LEU A CA 1
ATOM 809 C C . LEU A 1 102 ? 2.265 -3.248 -3.867 1.00 95.50 102 LEU A C 1
ATOM 811 O O . LEU A 1 102 ? 1.043 -3.095 -3.871 1.00 95.50 102 LEU A O 1
ATOM 815 N N . GLN A 1 103 ? 2.871 -4.066 -3.011 1.00 97.19 103 GLN A N 1
ATOM 816 C CA . GLN A 1 103 ? 2.134 -4.850 -2.025 1.00 97.19 103 GLN A CA 1
ATOM 817 C C . GLN A 1 103 ? 1.889 -4.033 -0.760 1.00 97.19 103 GLN A C 1
ATOM 819 O O . GLN A 1 103 ? 2.827 -3.487 -0.183 1.00 97.19 103 GLN A O 1
ATOM 824 N N . ILE A 1 104 ? 0.633 -3.994 -0.311 1.00 97.69 104 ILE A N 1
ATOM 825 C CA . ILE A 1 104 ? 0.257 -3.345 0.946 1.00 97.69 104 ILE A CA 1
ATOM 826 C C . ILE A 1 104 ? -0.575 -4.260 1.841 1.00 97.69 104 ILE A C 1
ATOM 828 O O . ILE A 1 104 ? -1.301 -5.143 1.376 1.00 97.69 104 ILE A O 1
ATOM 832 N N . PHE A 1 105 ? -0.491 -4.004 3.141 1.00 96.94 105 PHE A N 1
ATOM 833 C CA . PHE A 1 105 ? -1.056 -4.823 4.203 1.00 96.94 105 PHE A CA 1
ATOM 834 C C . PHE A 1 105 ? -1.921 -3.926 5.096 1.00 96.94 105 PHE A C 1
ATOM 836 O O . PHE A 1 105 ? -1.385 -3.126 5.867 1.00 96.94 105 PHE A O 1
ATOM 843 N N . PRO A 1 106 ? -3.258 -3.992 4.981 1.00 95.56 106 PRO A N 1
ATOM 844 C CA . PRO A 1 106 ? -4.163 -3.227 5.828 1.00 95.56 106 PRO A CA 1
ATOM 845 C C . PRO A 1 106 ? -3.913 -3.484 7.315 1.00 95.56 106 PRO A C 1
ATOM 847 O O . PRO A 1 106 ? -3.922 -4.632 7.767 1.00 95.56 106 PRO A O 1
ATOM 850 N N . ARG A 1 107 ? -3.751 -2.413 8.099 1.00 93.12 107 ARG A N 1
ATOM 851 C CA . ARG A 1 107 ? -3.756 -2.509 9.560 1.00 93.12 107 ARG A CA 1
ATOM 852 C C . ARG A 1 107 ? -5.181 -2.363 10.059 1.00 93.12 107 ARG A C 1
ATOM 854 O O . ARG A 1 107 ? -5.671 -1.251 10.266 1.00 93.12 107 ARG A O 1
ATOM 861 N N . VAL A 1 108 ? -5.816 -3.505 10.278 1.00 83.81 108 VAL A N 1
ATOM 862 C CA . VAL A 1 108 ? -7.126 -3.564 10.918 1.00 83.81 108 VAL A CA 1
ATOM 863 C C . VAL A 1 108 ? -6.978 -3.085 12.358 1.00 83.81 108 VAL A C 1
ATOM 865 O O . VAL A 1 108 ? -6.226 -3.670 13.144 1.00 83.81 108 VAL A O 1
ATOM 868 N N . THR A 1 109 ? -7.672 -2.008 12.716 1.00 72.19 109 THR A N 1
ATOM 869 C CA . THR A 1 109 ? -7.878 -1.703 14.128 1.00 72.19 109 THR A CA 1
ATOM 870 C C . THR A 1 109 ? -8.870 -2.728 14.641 1.00 72.19 109 THR A C 1
ATOM 872 O O . THR A 1 109 ? -9.973 -2.845 14.114 1.00 72.19 109 THR A O 1
ATOM 875 N N . ALA A 1 110 ? -8.455 -3.522 15.627 1.00 58.84 110 ALA A N 1
ATOM 876 C CA . ALA A 1 110 ? -9.360 -4.405 16.339 1.00 58.84 110 ALA A CA 1
ATOM 877 C C . ALA A 1 110 ? -10.345 -3.536 17.128 1.00 58.84 110 ALA A C 1
ATOM 879 O O . ALA A 1 110 ? -10.166 -3.312 18.326 1.00 58.84 110 ALA A O 1
ATOM 880 N N . ASP A 1 111 ? -11.374 -3.026 16.459 1.00 55.09 111 ASP A N 1
ATOM 881 C CA . ASP A 1 111 ? -12.581 -2.590 17.134 1.00 55.09 111 ASP A CA 1
ATOM 882 C C . ASP A 1 111 ? -13.219 -3.869 17.674 1.00 55.09 111 ASP A C 1
ATOM 884 O O . ASP A 1 111 ? -13.967 -4.586 17.015 1.00 55.09 111 ASP A O 1
ATOM 888 N N . THR A 1 112 ? -12.788 -4.212 18.885 1.00 49.12 112 THR A N 1
ATOM 889 C CA . THR A 1 112 ? -13.452 -5.178 19.742 1.00 49.12 112 THR A CA 1
ATOM 890 C C . THR A 1 112 ? -14.863 -4.655 19.940 1.00 49.12 112 THR A C 1
ATOM 892 O O . THR A 1 112 ? -15.066 -3.708 20.699 1.00 49.12 112 THR A O 1
ATOM 895 N N . VAL A 1 113 ? -15.837 -5.240 19.250 1.00 47.03 113 VAL A N 1
ATOM 896 C CA . VAL A 1 113 ? -17.244 -4.992 19.546 1.00 47.03 113 VAL A CA 1
ATOM 897 C C . VAL A 1 113 ? -17.932 -6.337 19.757 1.00 47.03 113 VAL A C 1
ATOM 899 O O . VAL A 1 113 ? -18.322 -7.007 18.808 1.00 47.03 113 VAL A O 1
ATOM 902 N N . VAL A 1 114 ? -18.023 -6.634 21.061 1.00 47.69 114 VAL A N 1
ATOM 903 C CA . VAL A 1 114 ? -18.997 -7.431 21.839 1.00 47.69 114 VAL A CA 1
ATOM 904 C C . VAL A 1 114 ? -19.150 -8.933 21.606 1.00 47.69 114 VAL A C 1
ATOM 906 O O . VAL A 1 114 ? -19.682 -9.364 20.566 1.00 47.69 114 VAL A O 1
#

Secondary structure (DSSP, 8-state):
-------GGGGGGGPPEEEEEEETTTEEEEEEE--SS---HHHHHHHHHHH-TTS-EEEEEEE-TT--EEEE-SHHHHHHHHHHHHHHHHHHHHTTPPPPPEEEEEEE------